Protein AF-A0A356HUN7-F1 (afdb_monomer_lite)

Radius of gyration: 15.33 Å; chains: 1; bounding box: 38×33×38 Å

pLDDT: mean 80.53, std 9.29, range [45.41, 91.38]

Structure (mmCIF, N/CA/C/O backbone):
data_AF-A0A356HUN7-F1
#
_entry.id   AF-A0A356HUN7-F1
#
loop_
_atom_site.group_PDB
_atom_site.id
_atom_site.type_symbol
_atom_site.label_atom_id
_atom_site.label_alt_id
_atom_site.label_comp_id
_atom_site.label_asym_id
_atom_site.label_entity_id
_atom_site.label_seq_id
_atom_site.pdbx_PDB_ins_code
_atom_site.Cartn_x
_atom_site.Cartn_y
_atom_site.Cartn_z
_atom_site.occupancy
_atom_site.B_iso_or_equiv
_atom_site.auth_seq_id
_atom_site.auth_comp_id
_atom_site.auth_asym_id
_atom_site.auth_atom_id
_atom_site.pdbx_PDB_model_num
ATOM 1 N N . MET A 1 1 ? -3.536 -20.252 -22.106 1.00 66.69 1 MET A N 1
ATOM 2 C CA . MET A 1 1 ? -4.271 -20.677 -20.893 1.00 66.69 1 MET A CA 1
ATOM 3 C C . MET A 1 1 ? -3.481 -20.402 -19.618 1.00 66.69 1 MET A C 1
ATOM 5 O O . MET A 1 1 ? -4.008 -19.737 -18.740 1.00 66.69 1 MET A O 1
ATOM 9 N N . GLU A 1 2 ? -2.211 -20.800 -19.542 1.00 80.38 2 GLU A N 1
ATOM 10 C CA . GLU A 1 2 ? -1.374 -20.649 -18.335 1.00 80.38 2 GLU A CA 1
ATOM 11 C C . GLU A 1 2 ? -1.242 -19.202 -17.822 1.00 80.38 2 GLU A C 1
ATOM 13 O O . GLU A 1 2 ? -1.448 -18.949 -16.641 1.00 80.38 2 GLU A O 1
ATOM 18 N N . LYS A 1 3 ? -1.005 -18.215 -18.701 1.00 83.94 3 LYS A N 1
ATOM 19 C CA . LYS A 1 3 ? -0.884 -16.792 -18.305 1.00 83.94 3 LYS A CA 1
ATOM 20 C C . LYS A 1 3 ? -2.127 -16.243 -17.592 1.00 83.94 3 LYS A C 1
ATOM 22 O O . LYS A 1 3 ? -2.003 -15.468 -16.650 1.00 83.94 3 LYS A O 1
ATOM 27 N N . ILE A 1 4 ? -3.314 -16.659 -18.033 1.00 89.44 4 ILE A N 1
ATOM 28 C CA . ILE A 1 4 ? -4.589 -16.239 -17.438 1.00 89.44 4 ILE A CA 1
ATOM 29 C C . ILE A 1 4 ? -4.739 -16.877 -16.055 1.00 89.44 4 ILE A C 1
ATOM 31 O O . ILE A 1 4 ? -5.094 -16.188 -15.105 1.00 89.44 4 ILE A O 1
ATOM 35 N N . LEU A 1 5 ? -4.390 -18.161 -15.922 1.00 91.25 5 LEU A N 1
ATOM 36 C CA . LEU A 1 5 ? -4.408 -18.862 -14.639 1.00 91.25 5 LEU A CA 1
ATOM 37 C C . LEU A 1 5 ? -3.480 -18.191 -13.613 1.00 91.25 5 LEU A C 1
ATOM 39 O O . LEU A 1 5 ? -3.900 -17.958 -12.483 1.00 91.25 5 LEU A O 1
ATOM 43 N N . TYR A 1 6 ? -2.262 -17.808 -14.013 1.00 85.94 6 TYR A N 1
ATOM 44 C CA . TYR A 1 6 ? -1.340 -17.077 -13.137 1.00 85.94 6 TYR A CA 1
ATOM 45 C C . TYR A 1 6 ? -1.882 -15.709 -12.716 1.00 85.94 6 TYR A C 1
ATOM 47 O O . TYR A 1 6 ? -1.772 -15.350 -11.546 1.00 85.94 6 TYR A O 1
ATOM 55 N N . MET A 1 7 ? -2.496 -14.957 -13.634 1.00 83.62 7 MET A N 1
ATOM 56 C CA . MET A 1 7 ? -3.115 -13.669 -13.302 1.00 83.62 7 MET A CA 1
ATOM 57 C C . MET A 1 7 ? -4.275 -13.828 -12.316 1.00 83.62 7 MET A C 1
ATOM 59 O O . MET A 1 7 ? -4.368 -13.060 -11.360 1.00 83.62 7 MET A O 1
ATOM 63 N N . VAL A 1 8 ? -5.127 -14.837 -12.509 1.00 89.88 8 VAL A N 1
ATOM 64 C CA . VAL A 1 8 ? -6.251 -15.127 -11.607 1.00 89.88 8 VAL A CA 1
ATOM 65 C C . VAL A 1 8 ? -5.749 -15.560 -10.230 1.00 89.88 8 VAL A C 1
ATOM 67 O O . VAL A 1 8 ? -6.251 -15.073 -9.219 1.00 89.88 8 VAL A O 1
ATOM 70 N N . LEU A 1 9 ? -4.728 -16.420 -10.175 1.00 91.38 9 LEU A N 1
ATOM 71 C CA . LEU A 1 9 ? -4.118 -16.855 -8.919 1.00 91.38 9 LEU A CA 1
ATOM 72 C C . LEU A 1 9 ? -3.494 -15.671 -8.168 1.00 91.38 9 LEU A C 1
ATOM 74 O O . LEU A 1 9 ? -3.737 -15.494 -6.976 1.00 91.38 9 LEU A O 1
ATOM 78 N N . LEU A 1 10 ? -2.736 -14.825 -8.873 1.00 85.75 10 LEU A N 1
ATOM 79 C CA . LEU A 1 10 ? -2.130 -13.622 -8.306 1.00 85.75 10 LEU A CA 1
ATOM 80 C C . LEU A 1 10 ? -3.204 -12.674 -7.765 1.00 85.75 10 LEU A C 1
ATOM 82 O O . LEU A 1 10 ? -3.088 -12.188 -6.641 1.00 85.75 10 LEU A O 1
ATOM 86 N N . PHE A 1 11 ? -4.271 -12.450 -8.533 1.00 85.50 11 PHE A N 1
ATOM 87 C CA . PHE A 1 11 ? -5.393 -11.621 -8.109 1.00 85.50 11 PHE A CA 1
ATOM 88 C C . PHE A 1 11 ? -6.070 -12.182 -6.854 1.00 85.50 11 PHE A C 1
ATOM 90 O O . PHE A 1 11 ? -6.306 -11.436 -5.907 1.00 85.50 11 PHE A O 1
ATOM 97 N N . ALA A 1 12 ? -6.321 -13.493 -6.804 1.00 89.19 12 ALA A N 1
ATOM 98 C CA . ALA A 1 12 ? -6.911 -14.152 -5.642 1.00 89.19 12 ALA A CA 1
ATOM 99 C C . ALA A 1 12 ? -6.030 -14.016 -4.388 1.00 89.19 12 ALA A C 1
ATOM 101 O O . ALA A 1 12 ? -6.544 -13.723 -3.307 1.00 89.19 12 ALA A O 1
ATOM 102 N N . VAL A 1 13 ? -4.708 -14.160 -4.527 1.00 88.69 13 VAL A N 1
ATOM 103 C CA . VAL A 1 13 ? -3.753 -13.973 -3.422 1.00 88.69 13 VAL A CA 1
ATOM 104 C C . VAL A 1 13 ? -3.748 -12.523 -2.940 1.00 88.69 13 VAL A C 1
ATOM 106 O O . VAL A 1 13 ? -3.886 -12.277 -1.742 1.00 88.69 13 VAL A O 1
ATOM 109 N N . VAL A 1 14 ? -3.650 -11.552 -3.851 1.00 84.94 14 VAL A N 1
ATOM 110 C CA . VAL A 1 14 ? -3.687 -10.121 -3.503 1.00 84.94 14 VAL A CA 1
ATOM 111 C C . VAL A 1 14 ? -5.009 -9.768 -2.822 1.00 84.94 14 VAL A C 1
ATOM 113 O O . VAL A 1 14 ? -5.016 -9.084 -1.798 1.00 84.94 14 VAL A O 1
ATOM 116 N N . PHE A 1 15 ? -6.125 -10.284 -3.332 1.00 85.25 15 PHE A N 1
ATOM 117 C CA . PHE A 1 15 ? -7.439 -10.088 -2.734 1.00 85.25 15 PHE A CA 1
ATOM 118 C C . PHE A 1 15 ? -7.511 -10.667 -1.315 1.00 85.25 15 PHE A C 1
ATOM 120 O O . PHE A 1 15 ? -7.948 -9.978 -0.392 1.00 85.25 15 PHE A O 1
AT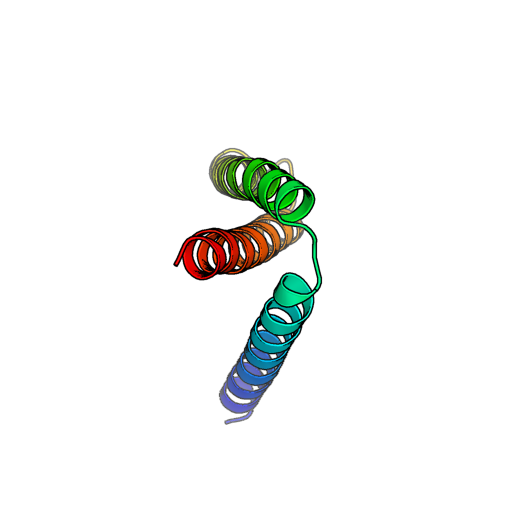OM 127 N N . ALA A 1 16 ? -7.017 -11.890 -1.105 1.00 86.38 16 ALA A N 1
ATOM 128 C CA . ALA A 1 16 ? -6.952 -12.503 0.220 1.00 86.38 16 ALA A CA 1
ATOM 129 C C . ALA A 1 16 ? -6.110 -11.665 1.200 1.00 86.38 16 ALA A C 1
ATOM 131 O O . ALA A 1 16 ? -6.532 -11.444 2.33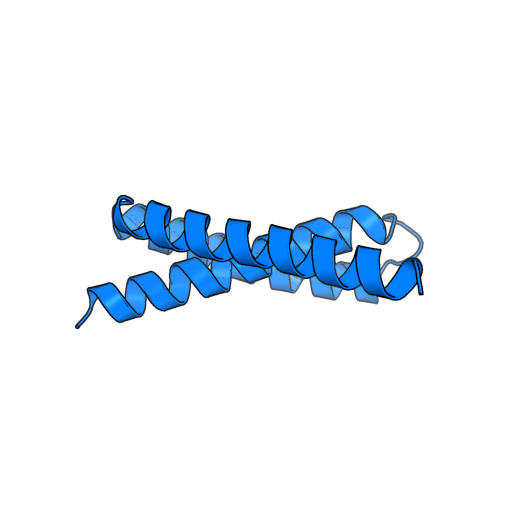8 1.00 86.38 16 ALA A O 1
ATOM 132 N N . VAL A 1 17 ? -4.966 -11.134 0.753 1.00 85.81 17 VAL A N 1
ATOM 133 C CA . VAL A 1 17 ? -4.116 -10.241 1.557 1.00 85.81 17 VAL A CA 1
ATOM 134 C C . VAL A 1 17 ? -4.862 -8.962 1.941 1.00 85.81 17 VAL A C 1
ATOM 136 O O . VAL A 1 17 ? -4.836 -8.580 3.110 1.00 85.81 17 VAL A O 1
ATOM 139 N N . ILE A 1 18 ? -5.581 -8.330 1.006 1.00 83.50 18 ILE A N 1
ATOM 140 C CA . ILE A 1 18 ? -6.382 -7.123 1.278 1.00 83.50 18 ILE A CA 1
ATOM 141 C C . ILE A 1 18 ? -7.464 -7.409 2.328 1.00 83.50 18 ILE A C 1
ATOM 143 O O . ILE A 1 18 ? -7.631 -6.640 3.278 1.00 83.50 18 ILE A O 1
ATOM 147 N N . VAL A 1 19 ? -8.175 -8.533 2.200 1.00 83.50 19 VAL A N 1
ATOM 148 C CA . VAL A 1 19 ? -9.224 -8.945 3.148 1.00 83.50 19 VAL A CA 1
ATOM 149 C C . VAL A 1 19 ? -8.644 -9.194 4.543 1.00 83.50 19 VAL A C 1
ATOM 151 O O . VAL A 1 19 ? -9.206 -8.730 5.540 1.00 83.50 19 VAL A O 1
ATOM 154 N N . LEU A 1 20 ? -7.516 -9.905 4.635 1.00 86.56 20 LEU A N 1
ATOM 155 C CA . LEU A 1 20 ? -6.830 -10.169 5.904 1.00 86.56 20 LEU A CA 1
ATOM 156 C C . LEU A 1 20 ? -6.322 -8.877 6.549 1.00 86.56 20 LEU A C 1
ATOM 158 O O . LEU A 1 20 ? -6.574 -8.648 7.733 1.00 86.56 20 LEU A O 1
ATOM 162 N N . ALA A 1 21 ? -5.682 -8.003 5.775 1.00 81.00 21 ALA A N 1
ATOM 163 C CA . ALA A 1 21 ? -5.212 -6.704 6.243 1.00 81.00 21 ALA A CA 1
ATOM 164 C C . ALA A 1 21 ? -6.372 -5.824 6.745 1.00 81.00 21 ALA A C 1
ATOM 166 O O . ALA A 1 21 ? -6.263 -5.207 7.804 1.00 81.00 21 ALA A O 1
ATOM 167 N N . GLY A 1 22 ? -7.524 -5.839 6.067 1.00 79.44 22 GLY A N 1
ATOM 168 C CA . GLY A 1 22 ? -8.734 -5.159 6.536 1.00 79.44 22 GLY A CA 1
ATOM 169 C C . GLY A 1 22 ? -9.274 -5.708 7.858 1.00 79.44 22 GLY A C 1
ATOM 170 O O . GLY A 1 22 ? -9.675 -4.935 8.729 1.00 79.44 22 GLY A O 1
ATOM 171 N N . LYS A 1 23 ? -9.243 -7.032 8.062 1.00 81.75 23 LYS A N 1
ATOM 172 C CA . LYS A 1 23 ? -9.601 -7.644 9.355 1.00 81.75 23 LYS A CA 1
ATOM 173 C C . LYS A 1 23 ? -8.613 -7.269 10.462 1.00 81.75 23 LYS A C 1
ATOM 175 O O . LYS A 1 23 ? -9.043 -7.042 11.590 1.00 81.75 23 LYS A O 1
ATOM 180 N N . LEU A 1 24 ? -7.317 -7.192 10.155 1.00 83.56 24 LEU A N 1
ATOM 181 C CA . LEU A 1 24 ? -6.282 -6.788 11.111 1.00 83.56 24 LEU A CA 1
ATOM 182 C C . LEU A 1 24 ? -6.423 -5.320 11.517 1.00 83.56 24 LEU A C 1
ATOM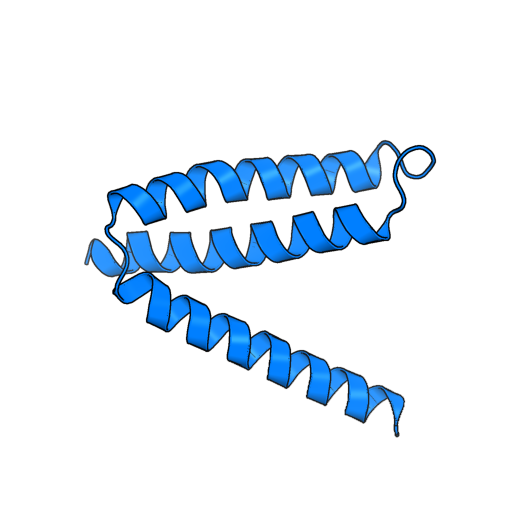 184 O O . LEU A 1 24 ? -6.319 -5.017 12.702 1.00 83.56 24 LEU A O 1
ATOM 188 N N . MET A 1 25 ? -6.755 -4.433 10.577 1.00 79.44 25 MET A N 1
ATOM 189 C CA . MET A 1 25 ? -6.992 -3.013 10.860 1.00 79.44 25 MET A CA 1
ATOM 190 C C . MET A 1 25 ? -8.100 -2.781 11.893 1.00 79.44 25 MET A C 1
ATOM 192 O O . MET A 1 25 ? -8.002 -1.838 12.671 1.00 79.44 25 MET A O 1
ATOM 196 N N . LYS A 1 26 ? -9.083 -3.689 11.998 1.00 76.12 26 LYS A N 1
ATOM 197 C CA . LYS A 1 26 ? -10.111 -3.651 13.055 1.00 76.12 26 LYS A CA 1
ATOM 198 C C . LYS A 1 26 ? -9.583 -3.817 14.475 1.00 76.12 26 LYS A C 1
ATOM 200 O O . LYS A 1 26 ? -10.264 -3.448 15.423 1.00 76.12 26 LYS A O 1
ATOM 205 N N . LYS A 1 27 ? -8.392 -4.388 14.631 1.00 82.62 27 LYS A N 1
ATOM 206 C CA . LYS A 1 27 ? -7.735 -4.570 15.931 1.00 82.62 27 LYS A CA 1
ATOM 207 C C . LYS A 1 27 ? -6.770 -3.428 16.257 1.00 82.62 27 LYS A C 1
ATOM 209 O O . LYS A 1 27 ? -6.215 -3.404 17.350 1.00 82.62 27 LYS A O 1
ATOM 214 N N . ILE A 1 28 ? -6.543 -2.510 15.316 1.00 82.88 28 ILE A N 1
ATOM 215 C CA . ILE A 1 28 ? -5.569 -1.430 15.456 1.00 82.88 28 ILE A CA 1
ATOM 216 C C . ILE A 1 28 ? -6.264 -0.180 16.032 1.00 82.88 28 ILE A C 1
ATOM 218 O O . ILE A 1 28 ? -7.343 0.198 15.563 1.00 82.88 28 ILE A O 1
ATOM 222 N N . PRO A 1 29 ? -5.656 0.489 17.033 1.00 84.56 29 PRO A N 1
ATOM 223 C CA . PRO A 1 29 ? -6.127 1.770 17.549 1.00 84.56 29 PRO A CA 1
ATOM 224 C C . PRO A 1 29 ? -6.267 2.831 16.450 1.00 84.56 29 PRO A C 1
ATOM 226 O O . PRO A 1 29 ? -5.379 2.997 15.612 1.00 84.56 29 PRO A O 1
ATOM 229 N N . SER A 1 30 ? -7.336 3.627 16.507 1.00 82.19 30 SER A N 1
ATOM 230 C CA . SER A 1 30 ? -7.649 4.661 15.505 1.00 82.19 30 SER A CA 1
ATOM 231 C C . SER A 1 30 ? -6.525 5.689 15.297 1.00 82.19 30 SER A C 1
ATOM 233 O O . SER A 1 30 ? -6.306 6.144 14.174 1.00 82.19 30 SER A O 1
ATOM 235 N N . ASN A 1 31 ? -5.757 6.009 16.345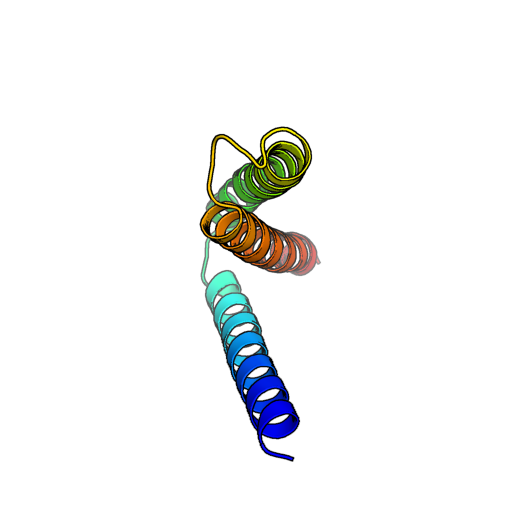 1.00 84.50 31 ASN A N 1
ATOM 236 C CA . ASN A 1 31 ? -4.584 6.886 16.253 1.00 84.50 31 ASN A CA 1
ATOM 237 C C . ASN A 1 31 ? -3.503 6.313 15.325 1.00 84.50 31 ASN A C 1
ATOM 239 O O . ASN A 1 31 ? -2.942 7.047 14.512 1.00 84.50 31 ASN A O 1
ATOM 243 N N . ILE A 1 32 ? -3.248 5.003 15.401 1.00 84.56 32 ILE A N 1
ATOM 244 C CA . ILE A 1 32 ? -2.255 4.324 14.561 1.00 84.56 32 ILE A CA 1
ATOM 245 C C . ILE A 1 32 ? -2.765 4.251 13.121 1.00 84.56 32 ILE A C 1
ATOM 247 O O . ILE A 1 32 ? -2.030 4.602 12.200 1.00 84.56 32 ILE A O 1
ATOM 251 N N . THR A 1 33 ? -4.037 3.903 12.909 1.00 83.69 33 THR A N 1
ATOM 252 C CA . THR A 1 33 ? -4.610 3.853 11.555 1.00 83.69 33 THR A CA 1
ATOM 253 C C . THR A 1 33 ? -4.588 5.219 10.870 1.00 83.69 33 THR A C 1
ATOM 255 O O . THR A 1 33 ? -4.320 5.315 9.672 1.00 83.69 33 THR A O 1
ATOM 258 N N . ARG A 1 34 ? -4.786 6.305 11.627 1.00 82.88 34 ARG A N 1
ATOM 259 C CA . ARG A 1 34 ? -4.669 7.673 11.109 1.00 82.88 34 ARG A CA 1
ATOM 260 C C . ARG A 1 34 ? -3.234 8.026 10.712 1.00 82.88 34 ARG A C 1
ATOM 262 O O . ARG A 1 34 ? -3.050 8.674 9.684 1.00 82.88 34 ARG A O 1
ATOM 269 N N . ILE A 1 35 ? -2.235 7.599 11.490 1.00 87.50 35 ILE A N 1
ATOM 270 C CA . ILE A 1 35 ? -0.813 7.774 11.149 1.00 87.50 35 ILE A CA 1
ATOM 271 C C . ILE A 1 35 ? -0.484 7.010 9.865 1.00 87.50 35 ILE A C 1
ATOM 273 O O . ILE A 1 35 ? 0.064 7.607 8.941 1.00 87.50 35 ILE A O 1
ATOM 277 N N . ILE A 1 36 ? -0.883 5.735 9.774 1.00 86.38 36 ILE A N 1
ATOM 278 C CA . ILE A 1 36 ? -0.683 4.915 8.571 1.00 86.38 36 ILE A CA 1
ATOM 279 C C . ILE A 1 36 ? -1.305 5.619 7.366 1.00 86.38 36 ILE A C 1
ATOM 281 O O . ILE A 1 36 ? -0.608 5.887 6.398 1.00 86.38 36 ILE A O 1
ATOM 285 N N . ASN A 1 37 ? -2.568 6.040 7.457 1.00 86.50 37 ASN A N 1
ATOM 286 C CA . ASN A 1 37 ? -3.251 6.752 6.378 1.00 86.50 37 ASN A CA 1
ATOM 287 C C . ASN A 1 37 ? -2.509 8.031 5.937 1.00 86.50 37 ASN A C 1
ATOM 289 O O . ASN A 1 37 ? -2.373 8.307 4.743 1.00 86.50 37 ASN A O 1
ATOM 293 N N . ARG A 1 38 ? -1.998 8.803 6.906 1.00 86.62 38 ARG A N 1
ATOM 294 C CA . ARG A 1 38 ? -1.275 10.060 6.668 1.00 86.62 38 ARG A CA 1
ATOM 295 C C . ARG A 1 38 ? 0.100 9.852 6.035 1.00 86.62 38 ARG A C 1
ATOM 297 O O . ARG A 1 38 ? 0.571 10.770 5.380 1.00 86.62 38 ARG A O 1
ATOM 304 N N . ILE A 1 39 ? 0.724 8.687 6.214 1.00 89.69 39 ILE A N 1
ATOM 305 C CA . ILE A 1 39 ? 2.010 8.327 5.592 1.00 89.69 39 ILE A CA 1
ATOM 306 C C . ILE A 1 39 ? 1.783 7.644 4.239 1.00 89.69 39 ILE A C 1
ATOM 308 O O . ILE A 1 39 ? 2.468 7.953 3.265 1.00 89.69 39 ILE A O 1
ATOM 312 N N . SER A 1 40 ? 0.793 6.757 4.154 1.00 88.06 40 SER A N 1
ATOM 313 C CA . SER A 1 40 ? 0.465 5.995 2.950 1.00 88.06 40 SER A CA 1
ATOM 314 C C . SER A 1 40 ? 0.041 6.892 1.790 1.00 88.06 40 SER A C 1
ATOM 316 O O . SER A 1 40 ? 0.439 6.637 0.658 1.00 88.06 40 SER A O 1
ATOM 318 N N . PHE A 1 41 ? -0.709 7.969 2.043 1.00 87.19 41 PHE A N 1
ATOM 319 C CA . PHE A 1 41 ? -1.117 8.875 0.968 1.00 87.19 41 PHE A CA 1
ATOM 320 C C . PHE A 1 41 ? 0.068 9.630 0.328 1.00 87.19 41 PHE A C 1
ATOM 322 O O . PHE A 1 41 ? 0.242 9.511 -0.885 1.00 87.19 41 PHE A O 1
ATOM 329 N N . PRO A 1 42 ? 0.940 10.334 1.083 1.00 89.56 42 PRO A N 1
ATOM 330 C CA . PRO A 1 42 ? 2.159 10.921 0.534 1.00 89.56 42 PRO A CA 1
ATOM 331 C C . PRO A 1 42 ? 3.090 9.889 -0.089 1.00 89.56 42 PRO A C 1
ATOM 333 O O . PRO A 1 42 ? 3.664 10.165 -1.134 1.00 89.56 42 PRO A O 1
ATOM 336 N N . ALA A 1 43 ? 3.232 8.700 0.506 1.00 87.62 43 ALA A N 1
ATOM 337 C CA . ALA A 1 43 ? 4.075 7.650 -0.055 1.00 87.62 43 ALA A CA 1
ATOM 338 C C . ALA A 1 43 ? 3.561 7.185 -1.427 1.00 87.62 43 ALA A C 1
ATOM 340 O O . ALA A 1 43 ? 4.354 7.070 -2.360 1.00 87.62 43 ALA A O 1
ATOM 341 N N . ALA A 1 44 ? 2.246 7.003 -1.591 1.00 87.56 44 ALA A N 1
ATOM 342 C CA . ALA A 1 44 ? 1.625 6.705 -2.882 1.00 87.56 44 ALA A CA 1
ATOM 343 C C . ALA A 1 44 ? 1.778 7.877 -3.868 1.00 87.56 44 ALA A C 1
ATOM 345 O O . ALA A 1 44 ? 2.201 7.683 -5.002 1.00 87.56 44 ALA A O 1
ATOM 346 N N . ALA A 1 45 ? 1.503 9.110 -3.441 1.00 86.88 45 ALA A N 1
ATOM 347 C CA . ALA A 1 45 ? 1.624 10.279 -4.310 1.00 86.88 45 ALA A CA 1
ATOM 348 C C . ALA A 1 45 ? 3.071 10.491 -4.792 1.00 86.88 45 ALA A C 1
ATOM 350 O O . ALA A 1 45 ? 3.312 10.620 -5.990 1.00 86.88 45 ALA A O 1
ATOM 351 N N . LEU A 1 46 ? 4.047 10.464 -3.881 1.00 88.75 46 LEU A N 1
ATOM 352 C CA . LEU A 1 46 ? 5.462 10.663 -4.196 1.00 88.75 46 LEU A CA 1
ATOM 353 C C . LEU A 1 46 ? 6.025 9.527 -5.044 1.00 88.75 46 LEU A C 1
ATOM 355 O O . LEU A 1 46 ? 6.743 9.804 -5.999 1.00 88.75 46 LEU A O 1
ATOM 359 N N . SER A 1 47 ? 5.695 8.267 -4.743 1.00 86.44 47 SER A N 1
ATOM 360 C CA . SER A 1 47 ? 6.148 7.134 -5.563 1.00 86.44 47 SER A CA 1
ATOM 361 C C . SER A 1 47 ? 5.541 7.156 -6.966 1.00 86.44 47 SER A C 1
ATOM 363 O O . SER A 1 47 ? 6.264 6.904 -7.927 1.00 86.44 47 SER A O 1
ATOM 365 N N . GLY A 1 48 ? 4.267 7.540 -7.110 1.00 82.00 48 GLY A N 1
ATOM 366 C CA . GLY A 1 48 ? 3.625 7.721 -8.415 1.00 82.00 48 GLY A CA 1
ATOM 367 C C . GLY A 1 48 ? 4.235 8.870 -9.224 1.00 82.00 48 GLY A C 1
ATOM 368 O O . GLY A 1 48 ? 4.509 8.718 -10.413 1.00 82.00 48 GLY A O 1
ATOM 369 N N . ILE A 1 49 ? 4.525 10.002 -8.576 1.00 85.50 49 ILE A N 1
ATOM 370 C CA . ILE A 1 49 ? 5.193 11.148 -9.212 1.00 85.50 49 ILE A CA 1
ATOM 371 C C . ILE A 1 49 ? 6.632 10.788 -9.617 1.00 85.50 49 ILE A C 1
ATOM 373 O O . ILE A 1 49 ? 7.044 11.053 -10.746 1.00 85.50 49 ILE A O 1
ATOM 377 N N . LEU A 1 50 ? 7.397 10.147 -8.728 1.00 83.19 50 LEU A N 1
ATOM 378 C CA . LEU A 1 50 ? 8.771 9.708 -9.000 1.00 83.19 50 LEU A CA 1
ATOM 379 C C . LEU A 1 50 ? 8.834 8.683 -10.134 1.00 83.19 50 LEU A C 1
ATOM 381 O O . LEU A 1 50 ? 9.758 8.741 -10.945 1.00 83.19 50 LEU A O 1
ATOM 385 N N . PHE A 1 51 ? 7.840 7.795 -10.220 1.00 78.94 51 PHE A N 1
ATOM 386 C CA . PHE A 1 51 ? 7.709 6.834 -11.312 1.00 78.94 51 PHE A CA 1
ATOM 387 C C . PHE A 1 51 ? 7.599 7.524 -12.680 1.00 78.94 51 PHE A C 1
ATOM 389 O O . PHE A 1 51 ? 8.179 7.039 -13.650 1.00 78.94 51 PHE A O 1
ATOM 396 N N . TYR A 1 52 ? 6.902 8.662 -12.755 1.00 76.75 52 TYR A N 1
ATOM 397 C CA . TYR A 1 52 ? 6.740 9.423 -13.996 1.00 76.75 52 TYR A CA 1
ATOM 398 C C . TYR A 1 52 ? 7.956 10.306 -14.326 1.00 76.75 52 TYR A C 1
ATOM 400 O O . TYR A 1 52 ? 8.322 10.448 -15.489 1.00 76.75 52 TYR A O 1
ATOM 408 N N . LEU A 1 53 ? 8.600 10.901 -13.315 1.00 80.38 53 LEU A N 1
ATOM 409 C CA . LEU A 1 53 ? 9.631 11.929 -13.519 1.00 80.38 53 LEU A CA 1
ATOM 410 C C . LEU A 1 53 ? 11.058 11.398 -13.704 1.00 80.38 53 LEU A C 1
ATOM 412 O O . LEU A 1 53 ? 11.881 12.089 -14.303 1.00 80.38 53 LEU A O 1
ATOM 416 N N . LYS A 1 54 ? 11.401 10.227 -13.154 1.00 67.56 54 LYS A N 1
ATOM 417 C CA . LYS A 1 54 ? 12.791 9.728 -13.147 1.00 67.56 54 LYS A CA 1
ATOM 418 C C . LYS A 1 54 ? 12.914 8.241 -13.518 1.00 67.56 54 LYS A C 1
ATOM 420 O O . LYS A 1 54 ? 13.487 7.476 -12.739 1.00 67.56 54 LYS A O 1
ATOM 425 N N . PRO A 1 55 ? 12.469 7.835 -14.722 1.00 60.72 55 PRO A N 1
ATOM 426 C CA . PRO A 1 55 ? 12.615 6.456 -15.208 1.00 60.72 55 PRO A CA 1
ATOM 427 C C . PRO A 1 55 ? 14.075 5.963 -15.233 1.00 60.72 55 PRO A C 1
ATOM 429 O O . PRO A 1 55 ? 14.346 4.778 -15.070 1.00 60.72 55 PRO A O 1
ATOM 432 N N . SER A 1 56 ? 15.032 6.876 -15.410 1.00 61.56 56 SER A N 1
ATOM 433 C CA . SER A 1 56 ? 16.456 6.576 -15.599 1.00 61.56 56 SER A CA 1
ATOM 434 C C . SER A 1 56 ? 17.293 6.522 -14.313 1.00 61.56 56 SER A C 1
ATOM 436 O O . SER A 1 56 ? 18.440 6.092 -14.373 1.00 61.56 56 SER A O 1
ATOM 438 N N . ILE A 1 57 ? 16.764 6.946 -13.157 1.00 63.59 57 ILE A N 1
ATOM 439 C CA . ILE A 1 57 ? 17.540 7.043 -11.898 1.00 63.59 57 ILE A CA 1
ATOM 440 C C . ILE A 1 57 ? 17.120 5.976 -10.884 1.00 63.59 57 ILE A C 1
ATOM 442 O O . ILE A 1 57 ? 17.940 5.524 -10.088 1.00 63.59 57 ILE A O 1
ATOM 446 N N . ILE A 1 58 ? 15.854 5.560 -10.899 1.00 62.38 58 ILE A N 1
ATOM 447 C CA . ILE A 1 58 ? 15.334 4.541 -9.990 1.00 62.38 58 ILE A CA 1
ATOM 448 C C . ILE A 1 58 ? 14.653 3.481 -10.850 1.00 62.38 58 ILE A C 1
ATOM 450 O O . ILE A 1 58 ? 13.787 3.838 -11.649 1.00 62.38 58 ILE A O 1
ATOM 454 N N . PRO A 1 59 ? 15.000 2.189 -10.708 1.00 66.31 59 PRO A N 1
ATOM 455 C CA . PRO A 1 59 ? 14.305 1.147 -11.442 1.00 66.31 59 PRO A CA 1
ATOM 456 C C . PRO A 1 59 ? 12.798 1.223 -11.157 1.00 66.31 59 PRO A C 1
ATOM 458 O O . PRO A 1 59 ? 12.364 1.387 -10.017 1.00 66.31 59 PRO A O 1
ATOM 461 N N . HIS A 1 60 ? 11.992 1.110 -12.211 1.00 67.38 60 HIS A N 1
ATOM 462 C CA . HIS A 1 60 ? 10.533 1.238 -12.149 1.00 67.38 60 HIS A CA 1
ATOM 463 C C . HIS A 1 60 ? 9.872 0.267 -11.159 1.00 67.38 60 HIS A C 1
ATOM 465 O O . HIS A 1 60 ? 8.840 0.581 -10.568 1.00 67.38 60 HIS A O 1
ATOM 471 N N . THR A 1 61 ? 10.479 -0.901 -10.958 1.00 70.88 61 THR A N 1
ATOM 472 C CA . THR A 1 61 ? 9.951 -2.017 -10.169 1.00 70.88 61 THR A CA 1
ATOM 473 C C . THR A 1 61 ? 9.740 -1.679 -8.683 1.00 70.88 61 THR A C 1
ATOM 475 O O . THR A 1 61 ? 8.611 -1.814 -8.214 1.00 70.88 61 THR A O 1
ATOM 478 N N . PRO A 1 62 ? 10.744 -1.203 -7.914 1.00 76.38 62 PRO A N 1
ATOM 479 C CA . PRO A 1 62 ? 10.549 -0.815 -6.513 1.00 76.38 62 PRO A CA 1
ATOM 480 C C . PRO A 1 62 ? 9.556 0.335 -6.319 1.00 76.38 62 PRO A C 1
ATOM 482 O O . PRO A 1 62 ? 8.778 0.300 -5.368 1.00 76.38 62 PRO A O 1
ATOM 485 N N . LEU A 1 63 ? 9.524 1.322 -7.221 1.00 78.88 63 LEU A N 1
ATOM 486 C CA . LEU A 1 63 ? 8.550 2.418 -7.140 1.00 78.88 63 LEU A CA 1
ATOM 487 C C . LEU A 1 63 ? 7.117 1.918 -7.336 1.00 78.88 63 LEU A C 1
ATOM 489 O O . LEU A 1 63 ? 6.231 2.333 -6.595 1.00 78.88 63 LEU A O 1
ATOM 493 N N . LEU A 1 64 ? 6.903 0.979 -8.263 1.00 78.56 64 LEU A N 1
ATOM 494 C CA . LEU A 1 64 ? 5.613 0.314 -8.475 1.00 78.56 64 LEU A CA 1
ATOM 495 C C . LEU A 1 64 ? 5.142 -0.448 -7.232 1.00 78.56 64 LEU A C 1
ATOM 497 O O . LEU A 1 64 ? 3.968 -0.363 -6.868 1.00 78.56 64 LEU A O 1
ATOM 501 N N . TYR A 1 65 ? 6.049 -1.155 -6.550 1.00 82.75 65 TYR A N 1
ATOM 502 C CA . TYR A 1 65 ? 5.711 -1.853 -5.308 1.00 82.75 65 TYR A CA 1
ATOM 503 C C . TYR A 1 65 ? 5.379 -0.882 -4.174 1.00 82.75 65 TYR A C 1
ATOM 505 O O . TYR A 1 65 ? 4.364 -1.065 -3.503 1.00 82.75 65 TYR A O 1
ATOM 513 N N . ILE A 1 66 ? 6.182 0.169 -3.982 1.00 84.12 66 ILE A N 1
ATOM 514 C CA . ILE A 1 66 ? 5.919 1.195 -2.960 1.00 84.12 66 ILE A CA 1
ATOM 515 C C . ILE A 1 66 ? 4.584 1.885 -3.241 1.00 84.12 66 ILE A C 1
ATOM 517 O O . ILE A 1 66 ? 3.785 2.051 -2.319 1.00 84.12 66 ILE A O 1
ATOM 521 N N . PHE A 1 67 ? 4.316 2.224 -4.501 1.00 85.62 67 PHE A N 1
ATOM 522 C CA . PHE A 1 67 ? 3.056 2.812 -4.936 1.00 85.62 67 PHE A CA 1
ATOM 523 C C . PHE A 1 67 ? 1.877 1.898 -4.611 1.00 85.62 67 PHE A C 1
ATOM 525 O O . PHE A 1 67 ? 0.966 2.313 -3.896 1.00 85.62 67 PHE A O 1
ATOM 532 N N . GLY A 1 68 ? 1.927 0.640 -5.055 1.00 84.00 68 GLY A N 1
ATOM 533 C CA . GLY A 1 68 ? 0.858 -0.336 -4.846 1.00 84.00 68 GLY A CA 1
ATOM 534 C C . GLY A 1 68 ? 0.590 -0.627 -3.368 1.00 84.00 68 GLY A C 1
ATOM 535 O O . GLY A 1 68 ? -0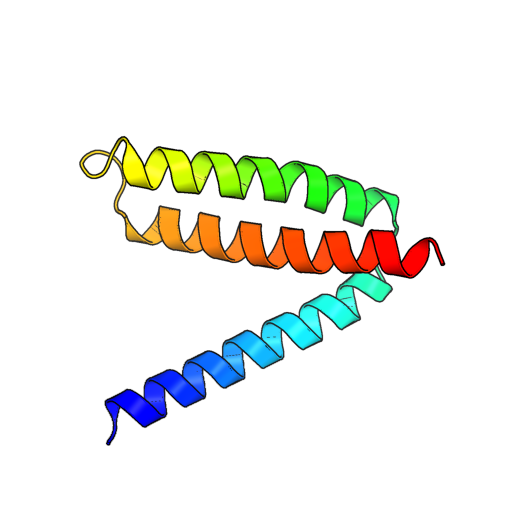.558 -0.561 -2.929 1.00 84.00 68 GLY A O 1
ATOM 536 N N . ILE A 1 69 ? 1.637 -0.885 -2.576 1.00 87.00 69 ILE A N 1
ATOM 537 C CA . IL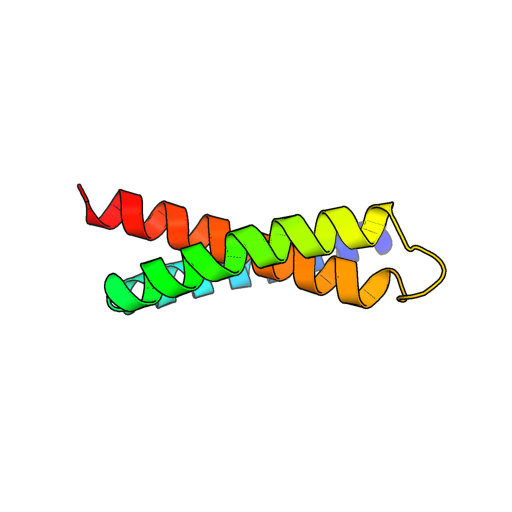E A 1 69 ? 1.512 -1.143 -1.132 1.00 87.00 69 ILE A CA 1
ATOM 538 C C . ILE A 1 69 ? 0.945 0.087 -0.417 1.00 87.00 69 ILE A C 1
ATOM 540 O O . ILE A 1 69 ? 0.031 -0.043 0.399 1.00 87.00 69 ILE A O 1
ATOM 544 N N . SER A 1 70 ? 1.439 1.283 -0.745 1.00 87.31 70 SER A N 1
ATOM 545 C CA . SER A 1 70 ? 0.959 2.530 -0.143 1.00 87.31 70 SER A CA 1
ATOM 546 C C . SER A 1 70 ? -0.506 2.793 -0.486 1.00 87.31 70 SER A C 1
ATOM 548 O O . SER A 1 70 ? -1.277 3.183 0.388 1.00 87.31 70 SER A O 1
ATOM 550 N N . LEU A 1 71 ? -0.920 2.509 -1.723 1.00 87.00 71 LEU A N 1
ATOM 551 C CA . LEU A 1 71 ? -2.315 2.597 -2.151 1.00 87.00 71 LEU A CA 1
ATOM 552 C C . LEU A 1 71 ? -3.214 1.630 -1.381 1.00 87.00 71 LEU A C 1
ATOM 554 O O . LEU A 1 71 ? -4.252 2.038 -0.861 1.00 87.00 71 LEU A O 1
ATOM 558 N N . ILE A 1 72 ? -2.810 0.363 -1.277 1.00 87.38 72 ILE A N 1
ATOM 559 C CA . ILE A 1 72 ? -3.562 -0.659 -0.542 1.00 87.38 72 ILE A CA 1
ATOM 560 C C . ILE A 1 72 ? -3.709 -0.243 0.926 1.00 87.38 72 ILE A C 1
ATOM 562 O O . ILE A 1 72 ? -4.821 -0.227 1.454 1.00 87.38 72 ILE A O 1
ATOM 566 N N . LEU A 1 73 ? -2.615 0.158 1.578 1.00 85.75 73 LEU A N 1
ATOM 567 C CA . LEU A 1 73 ? -2.643 0.608 2.970 1.00 85.75 73 LEU A CA 1
ATOM 568 C C . LEU A 1 73 ? -3.517 1.850 3.163 1.00 85.75 73 LEU A C 1
ATOM 570 O O . LEU A 1 73 ? -4.280 1.896 4.129 1.00 85.75 73 LEU A O 1
ATOM 574 N N . TYR A 1 74 ? -3.461 2.816 2.242 1.00 85.25 74 TYR A N 1
ATOM 575 C CA . TYR A 1 74 ? -4.332 3.991 2.252 1.00 85.25 74 TYR A CA 1
ATOM 576 C C . TYR A 1 74 ? -5.807 3.588 2.173 1.00 85.25 74 TYR A C 1
ATOM 578 O O . TYR A 1 74 ? -6.586 3.940 3.057 1.00 85.25 74 TYR A O 1
ATOM 586 N N . PHE A 1 75 ? -6.195 2.790 1.175 1.00 82.88 75 PHE A N 1
ATOM 587 C CA . PHE A 1 75 ? -7.589 2.390 0.983 1.00 82.88 75 PHE A CA 1
ATOM 588 C C . PHE A 1 75 ? -8.140 1.573 2.152 1.00 82.88 75 PHE A C 1
ATOM 590 O O . PHE A 1 75 ? -9.279 1.797 2.573 1.00 82.88 75 PHE A O 1
ATOM 597 N N . ILE A 1 76 ? -7.350 0.653 2.709 1.00 84.62 76 ILE A N 1
ATOM 598 C CA . ILE A 1 76 ? -7.777 -0.133 3.870 1.00 84.62 76 ILE A CA 1
ATOM 599 C C . ILE A 1 76 ? -7.919 0.776 5.104 1.00 84.62 76 ILE A C 1
ATOM 601 O O . ILE A 1 76 ? -8.947 0.730 5.784 1.00 84.62 76 ILE A O 1
ATOM 605 N N . SER A 1 77 ? -6.932 1.636 5.371 1.00 83.19 77 SER A N 1
ATOM 606 C CA . SER A 1 77 ? -6.945 2.545 6.530 1.00 83.19 77 SER A CA 1
ATOM 607 C C . SER A 1 77 ? -8.085 3.561 6.454 1.00 83.19 77 SER A C 1
ATOM 609 O O . SER A 1 77 ? -8.751 3.831 7.453 1.00 83.19 77 SER A O 1
ATOM 611 N N . TYR A 1 78 ? -8.336 4.102 5.262 1.00 78.00 78 TYR A N 1
ATOM 612 C CA . TYR A 1 78 ? -9.384 5.083 5.004 1.00 78.00 78 TYR A CA 1
ATOM 613 C C . TYR A 1 78 ? -10.785 4.503 5.215 1.00 78.00 78 TYR A C 1
ATOM 615 O O . TYR A 1 78 ? -11.617 5.115 5.890 1.00 78.00 78 TYR A O 1
ATOM 623 N N . ASN A 1 79 ? -11.044 3.307 4.674 1.00 76.81 79 ASN A N 1
ATOM 624 C CA . ASN A 1 79 ? -12.322 2.622 4.876 1.00 76.81 79 ASN A CA 1
ATOM 625 C C . ASN A 1 79 ? -12.544 2.265 6.351 1.00 76.81 79 ASN A C 1
ATOM 627 O O . ASN A 1 79 ? -13.673 2.345 6.833 1.00 76.81 79 ASN A O 1
ATOM 631 N N . TYR A 1 80 ? -11.479 1.927 7.084 1.00 74.00 80 TYR A N 1
ATOM 632 C CA . TYR A 1 80 ? -11.572 1.653 8.514 1.00 74.00 80 TYR A CA 1
ATOM 633 C C . TYR A 1 80 ? -11.876 2.905 9.353 1.00 74.00 80 TYR A C 1
ATOM 635 O O . TYR A 1 80 ? -12.819 2.874 10.138 1.00 74.00 80 TYR A O 1
ATOM 643 N N . ASP A 1 81 ? -11.153 4.018 9.170 1.00 69.81 81 ASP A N 1
ATOM 644 C CA . ASP A 1 81 ? -11.414 5.262 9.926 1.00 69.81 81 ASP A CA 1
ATOM 645 C C . ASP A 1 81 ? -12.826 5.813 9.651 1.00 69.81 81 ASP A C 1
ATOM 647 O O . ASP A 1 81 ? -13.465 6.348 10.555 1.00 69.81 81 ASP A O 1
ATOM 651 N N . ARG A 1 82 ? -13.357 5.637 8.430 1.00 65.50 82 ARG A N 1
ATOM 652 C CA . ARG A 1 82 ? -14.756 5.977 8.116 1.00 65.50 82 ARG A CA 1
ATOM 653 C C . ARG A 1 82 ? -15.770 4.995 8.700 1.00 65.50 82 ARG A C 1
ATOM 655 O O . ARG A 1 82 ? -16.832 5.432 9.131 1.00 65.50 82 ARG A O 1
ATOM 662 N N . GLY A 1 83 ? -15.466 3.698 8.706 1.00 62.97 83 GLY A N 1
ATOM 663 C CA . GLY A 1 83 ? -16.329 2.671 9.291 1.00 62.97 83 GLY A CA 1
ATOM 664 C C . GLY A 1 83 ? -16.403 2.736 10.819 1.00 62.97 83 GLY A C 1
ATOM 665 O O . GLY A 1 83 ? -17.453 2.449 11.371 1.00 62.97 83 GLY A O 1
ATOM 666 N N . ALA A 1 84 ? -15.325 3.153 11.488 1.00 57.28 84 ALA A N 1
ATOM 667 C CA . ALA A 1 84 ? -15.258 3.314 12.943 1.00 57.28 84 ALA A CA 1
ATOM 668 C C . ALA A 1 84 ? -15.922 4.604 13.467 1.00 57.28 84 ALA A C 1
ATOM 670 O O . ALA A 1 84 ? -16.095 4.757 14.671 1.00 57.28 84 ALA A O 1
ATOM 671 N N . LYS A 1 85 ? -16.246 5.555 12.580 1.00 52.59 85 LYS A N 1
ATOM 672 C CA . LYS A 1 85 ? -16.942 6.813 12.908 1.00 52.59 85 LYS A CA 1
ATOM 673 C C . LYS A 1 85 ? -18.468 6.731 12.747 1.00 52.59 85 LYS A C 1
ATOM 675 O O . LYS A 1 85 ? -19.131 7.750 12.928 1.00 52.59 85 LYS A O 1
ATOM 680 N N . LYS A 1 86 ? -19.002 5.571 12.359 1.00 45.41 86 LYS A N 1
ATOM 681 C CA . LYS A 1 86 ? -20.438 5.263 12.363 1.00 45.41 86 LYS A CA 1
ATOM 682 C C . LYS A 1 86 ? -20.782 4.473 13.613 1.00 45.41 86 LYS A C 1
ATOM 684 O O . LYS A 1 86 ? -21.893 4.704 14.124 1.00 45.41 86 LYS A O 1
#

Foldseek 3Di:
DVVVVVVVVVVVVVVVVLVVVLVVLVVDDLVVLVVLLVVLVVQLVVLVVCLVPPCPPDPNVVSVVSNVVSVSSNVSSVVSNVVVVD

Secondary structure (DSSP, 8-state):
-HHHHHHHHHHHHHHHHHHHHHHHHTTS-HHHHHHHHHHHHHHHHHHHHHHHH-TTTS-HHHHHHHHHHHHHHHHHHHHHHHHTT-

Sequence (86 aa):
MEKILYMVLLFAVVFAVIVLAGKLMKKIPSNITRIINRISFPAAALSGILFYLKPSIIPHTPLLYIFGISLILYFISYNYDRGAKK